Protein AF-A0A318QR45-F1 (afdb_monomer_lite)

Foldseek 3Di:
DDQALVNQLVVLVVVVVVVVVVVVVCVVVVHDDPVVVVVVSVVVSVVSNVVSVVRDDDPDDPD

Structure (mmCIF, N/CA/C/O backbone):
data_AF-A0A318QR45-F1
#
_entry.id   AF-A0A318QR45-F1
#
loop_
_atom_site.group_PDB
_atom_site.id
_atom_site.type_symbol
_atom_site.label_atom_id
_atom_site.label_alt_id
_atom_site.label_comp_id
_atom_site.label_asym_id
_atom_site.label_entity_id
_atom_site.label_seq_id
_atom_site.pdbx_PDB_ins_code
_atom_site.Cartn_x
_atom_site.Cartn_y
_atom_site.Cartn_z
_atom_site.occupancy
_atom_site.B_iso_or_equiv
_atom_site.auth_seq_id
_atom_site.auth_comp_id
_atom_site.auth_asym_id
_atom_site.auth_atom_id
_atom_site.pdbx_PDB_model_num
ATOM 1 N N . MET A 1 1 ? 20.659 -12.079 -7.354 1.00 57.69 1 MET A N 1
ATOM 2 C CA . MET A 1 1 ? 19.666 -11.909 -8.435 1.00 57.69 1 MET A CA 1
ATOM 3 C C . MET A 1 1 ? 19.144 -10.493 -8.310 1.00 57.69 1 MET A C 1
ATOM 5 O O . MET A 1 1 ? 18.906 -10.087 -7.181 1.00 57.69 1 MET A O 1
ATOM 9 N N . SER A 1 2 ? 19.084 -9.728 -9.398 1.00 76.88 2 SER A N 1
ATOM 10 C CA . SER A 1 2 ? 18.536 -8.367 -9.357 1.00 76.88 2 SER A CA 1
ATOM 11 C C . SER A 1 2 ? 17.013 -8.450 -9.270 1.00 76.88 2 SER A C 1
ATOM 13 O O . SER A 1 2 ? 16.418 -9.194 -10.045 1.00 76.88 2 SER A O 1
ATOM 15 N N . GLU A 1 3 ? 16.416 -7.740 -8.316 1.00 84.81 3 GLU A N 1
ATOM 16 C CA . GLU A 1 3 ? 14.962 -7.583 -8.183 1.00 84.81 3 GLU A CA 1
ATOM 17 C C . GLU A 1 3 ? 14.393 -6.967 -9.470 1.00 84.81 3 GLU A C 1
ATOM 19 O O . GLU A 1 3 ? 14.953 -5.999 -9.996 1.00 84.81 3 GLU A O 1
ATOM 24 N N . THR A 1 4 ? 13.323 -7.551 -10.012 1.00 90.12 4 THR A N 1
ATOM 25 C CA . THR A 1 4 ? 12.639 -7.001 -11.190 1.00 90.12 4 THR A CA 1
ATOM 26 C C . THR A 1 4 ? 11.566 -5.987 -10.777 1.00 90.12 4 THR A C 1
ATOM 28 O O . THR A 1 4 ? 11.028 -6.074 -9.672 1.00 90.12 4 THR A O 1
ATOM 31 N N . PRO A 1 5 ? 11.177 -5.045 -11.656 1.00 87.88 5 PRO A N 1
ATOM 32 C CA . PRO A 1 5 ? 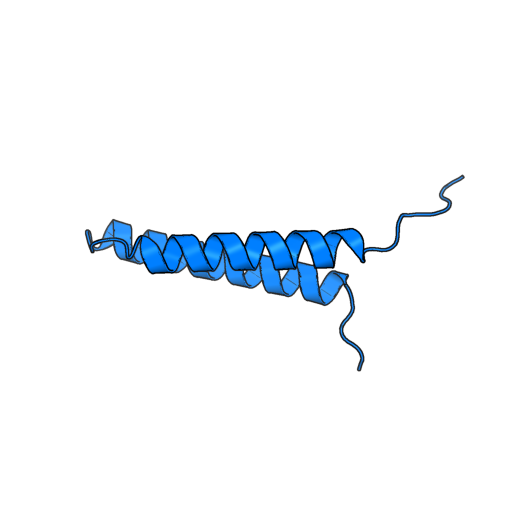10.034 -4.164 -11.400 1.00 87.88 5 PRO A CA 1
ATOM 33 C C . PRO A 1 5 ? 8.742 -4.935 -11.081 1.00 87.88 5 PRO A C 1
ATOM 35 O O . PRO A 1 5 ? 7.950 -4.504 -10.249 1.00 87.88 5 PRO A O 1
ATOM 38 N N . GLN A 1 6 ? 8.544 -6.108 -11.692 1.00 90.38 6 GLN A N 1
ATOM 39 C CA . GLN A 1 6 ? 7.420 -6.997 -11.398 1.00 90.38 6 GLN A CA 1
ATOM 40 C C . GLN A 1 6 ? 7.486 -7.560 -9.973 1.00 90.38 6 GLN A C 1
ATOM 42 O O . GLN A 1 6 ? 6.459 -7.583 -9.293 1.00 90.38 6 GLN A O 1
ATOM 47 N N . ASP A 1 7 ? 8.673 -7.970 -9.510 1.00 92.31 7 ASP A N 1
ATOM 48 C CA . ASP A 1 7 ? 8.875 -8.410 -8.122 1.00 92.31 7 ASP A CA 1
ATOM 49 C C . ASP A 1 7 ? 8.540 -7.274 -7.150 1.00 92.31 7 ASP A C 1
ATOM 51 O O . ASP A 1 7 ? 7.856 -7.496 -6.150 1.00 92.31 7 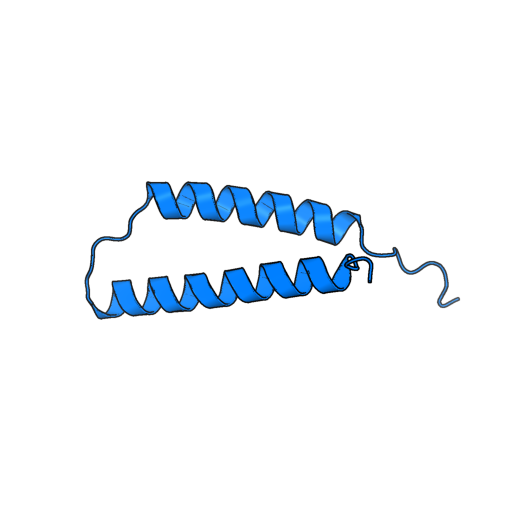ASP A O 1
ATOM 55 N N . ARG A 1 8 ? 8.938 -6.041 -7.492 1.00 91.88 8 ARG A N 1
ATOM 56 C CA . ARG A 1 8 ? 8.654 -4.852 -6.684 1.00 91.88 8 ARG A CA 1
ATOM 57 C C . ARG A 1 8 ? 7.157 -4.558 -6.590 1.00 91.88 8 ARG A C 1
ATOM 59 O O . ARG A 1 8 ? 6.641 -4.384 -5.489 1.00 91.88 8 ARG A O 1
ATOM 66 N N . VAL A 1 9 ? 6.439 -4.561 -7.718 1.00 92.62 9 VAL A N 1
ATOM 67 C CA . VAL A 1 9 ? 4.971 -4.411 -7.729 1.00 92.62 9 VAL A CA 1
ATOM 68 C C . VAL A 1 9 ? 4.312 -5.508 -6.892 1.00 92.62 9 VAL A C 1
ATOM 70 O O . VAL A 1 9 ? 3.419 -5.222 -6.096 1.00 92.62 9 VAL A O 1
ATOM 73 N N . HIS A 1 10 ? 4.757 -6.760 -7.036 1.00 93.38 10 HIS A N 1
ATOM 74 C CA . HIS A 1 10 ? 4.203 -7.875 -6.271 1.00 93.38 10 HIS A CA 1
ATOM 75 C C . HIS A 1 10 ? 4.414 -7.704 -4.760 1.00 93.38 10 HIS A C 1
ATOM 77 O O . HIS A 1 10 ? 3.477 -7.919 -3.990 1.00 93.38 10 HIS A O 1
ATOM 83 N N . ALA A 1 11 ? 5.603 -7.265 -4.339 1.00 94.12 11 ALA A N 1
ATOM 84 C CA . ALA A 1 11 ? 5.903 -6.979 -2.939 1.00 94.12 11 ALA A CA 1
ATOM 85 C C . ALA A 1 11 ? 4.988 -5.881 -2.370 1.00 94.12 11 ALA A C 1
ATOM 87 O O . ALA A 1 11 ? 4.373 -6.079 -1.324 1.00 94.12 11 ALA A O 1
ATOM 88 N N . ILE A 1 12 ? 4.812 -4.775 -3.098 1.00 93.75 12 ILE A N 1
ATOM 89 C CA . ILE A 1 12 ? 3.943 -3.657 -2.690 1.00 93.75 12 ILE A CA 1
ATOM 90 C C . ILE A 1 12 ? 2.476 -4.100 -2.568 1.00 93.75 12 ILE A C 1
ATOM 92 O O . ILE A 1 12 ? 1.778 -3.719 -1.629 1.00 93.75 12 ILE A O 1
ATOM 96 N N . VAL A 1 13 ? 1.997 -4.949 -3.483 1.00 93.69 13 VAL A N 1
ATOM 97 C CA . VAL A 1 13 ? 0.650 -5.540 -3.394 1.00 93.69 13 VAL A CA 1
ATOM 98 C C . VAL A 1 13 ? 0.518 -6.472 -2.181 1.00 93.69 13 VAL A C 1
ATOM 100 O O . VAL A 1 13 ? -0.536 -6.509 -1.543 1.00 93.69 13 VAL A O 1
ATOM 103 N N . GLY A 1 14 ? 1.579 -7.197 -1.820 1.00 95.50 14 GLY A N 1
ATOM 104 C CA . GLY A 1 14 ? 1.634 -7.991 -0.588 1.00 95.50 14 GLY A CA 1
ATOM 105 C C . GLY A 1 14 ? 1.543 -7.132 0.679 1.00 95.50 14 GLY A C 1
ATOM 106 O O . GLY A 1 14 ? 0.773 -7.450 1.594 1.00 95.50 14 GLY A O 1
ATOM 107 N N . ASP A 1 15 ? 2.260 -6.007 0.707 1.00 94.31 15 ASP A N 1
ATOM 108 C CA . ASP A 1 15 ? 2.159 -5.008 1.775 1.00 94.31 15 ASP A CA 1
ATOM 109 C C . ASP A 1 15 ? 0.727 -4.450 1.865 1.00 94.31 15 ASP A C 1
ATOM 111 O O . ASP A 1 15 ? 0.161 -4.402 2.963 1.00 94.31 15 ASP A O 1
ATOM 115 N N . LEU A 1 16 ? 0.093 -4.138 0.721 1.00 93.44 16 LEU A N 1
ATOM 116 C CA . LEU A 1 16 ? -1.322 -3.740 0.643 1.00 93.44 16 LEU A CA 1
ATOM 117 C C . LEU A 1 16 ? -2.261 -4.732 1.323 1.00 93.44 16 LEU A C 1
ATOM 119 O O . LEU A 1 16 ? -3.080 -4.340 2.161 1.00 93.44 16 LEU A O 1
ATOM 123 N N . GLY A 1 17 ? -2.119 -6.017 1.003 1.00 95.19 17 GLY A N 1
ATOM 124 C CA . GLY A 1 17 ? -2.909 -7.075 1.632 1.00 95.19 17 GLY A CA 1
ATOM 125 C C . GLY A 1 17 ? -2.686 -7.161 3.144 1.00 95.19 17 GLY A C 1
ATOM 126 O O . GLY A 1 17 ? -3.643 -7.323 3.905 1.00 95.19 17 GLY A O 1
ATOM 127 N N . SER A 1 18 ? -1.442 -6.991 3.595 1.00 93.81 18 SER A N 1
ATOM 128 C CA . SER A 1 18 ? -1.091 -7.046 5.019 1.00 93.81 18 SER A CA 1
ATOM 129 C C . SER A 1 18 ? -1.718 -5.899 5.817 1.00 93.81 18 SER A C 1
ATOM 131 O O . SER A 1 18 ? -2.261 -6.131 6.900 1.00 93.81 18 SER A O 1
ATOM 133 N N . MET A 1 19 ? -1.716 -4.672 5.280 1.00 93.06 19 MET A N 1
ATOM 134 C CA . MET A 1 19 ? -2.397 -3.549 5.936 1.00 93.06 19 MET A CA 1
ATOM 135 C C . MET A 1 19 ? -3.909 -3.746 5.966 1.00 93.06 19 MET A C 1
ATOM 137 O O . MET A 1 19 ? -4.523 -3.488 6.999 1.00 93.06 19 MET A O 1
ATOM 141 N N . ALA A 1 20 ? -4.514 -4.224 4.875 1.00 93.75 20 ALA A N 1
ATOM 142 C CA . ALA A 1 20 ? -5.947 -4.504 4.855 1.00 93.75 20 ALA A CA 1
ATOM 143 C C . ALA A 1 20 ? -6.341 -5.490 5.969 1.00 93.75 20 ALA A C 1
ATOM 145 O O . ALA A 1 20 ? -7.308 -5.245 6.687 1.00 93.75 20 ALA A O 1
ATOM 146 N N . GLY A 1 21 ? -5.545 -6.545 6.181 1.00 95.31 21 GLY A N 1
ATOM 147 C CA . GLY A 1 21 ? -5.751 -7.489 7.284 1.00 95.31 21 GLY A CA 1
ATOM 148 C C . GLY A 1 21 ? -5.586 -6.860 8.673 1.00 95.31 21 GLY A C 1
ATOM 149 O O . GLY A 1 21 ? -6.368 -7.145 9.578 1.00 95.31 21 GLY A O 1
ATOM 150 N N . MET A 1 22 ? -4.605 -5.970 8.856 1.00 93.19 22 MET A N 1
ATOM 151 C CA . MET A 1 22 ? -4.427 -5.253 10.124 1.00 93.19 22 MET A CA 1
ATOM 152 C C . MET A 1 22 ? -5.606 -4.317 10.416 1.00 93.19 22 MET A C 1
ATOM 154 O O . MET A 1 22 ? -6.133 -4.321 11.526 1.00 93.19 22 MET A O 1
ATOM 158 N N . LEU A 1 23 ? -6.051 -3.554 9.416 1.00 93.25 23 LEU A N 1
ATOM 159 C CA . LEU A 1 23 ? -7.208 -2.664 9.517 1.00 93.25 23 LEU A CA 1
ATOM 160 C C . LEU A 1 23 ? -8.491 -3.428 9.853 1.00 93.25 23 LEU A C 1
ATOM 162 O O . LEU A 1 23 ? -9.249 -2.987 10.716 1.00 93.25 23 LEU A O 1
ATOM 166 N N . ASP A 1 24 ? -8.707 -4.582 9.221 1.00 95.12 24 ASP A N 1
ATOM 167 C CA . ASP A 1 24 ? -9.843 -5.461 9.505 1.00 95.12 24 ASP A CA 1
ATOM 168 C C . ASP A 1 24 ? -9.819 -5.973 10.954 1.00 95.12 24 ASP A C 1
ATOM 170 O O . ASP A 1 24 ? -10.823 -5.886 11.667 1.00 95.12 24 ASP A O 1
ATOM 174 N N . ALA A 1 25 ? -8.651 -6.407 11.443 1.00 94.69 25 ALA A N 1
ATOM 175 C CA . ALA A 1 25 ? -8.483 -6.849 12.826 1.00 94.69 25 ALA A CA 1
ATOM 176 C C . ALA A 1 25 ? -8.740 -5.716 13.835 1.00 94.69 25 ALA A C 1
ATOM 178 O O . ALA A 1 25 ? -9.422 -5.921 14.842 1.00 94.69 25 ALA A O 1
ATOM 179 N N . MET A 1 26 ? -8.235 -4.509 13.565 1.00 92.75 26 MET A N 1
ATOM 180 C CA . MET A 1 26 ? -8.456 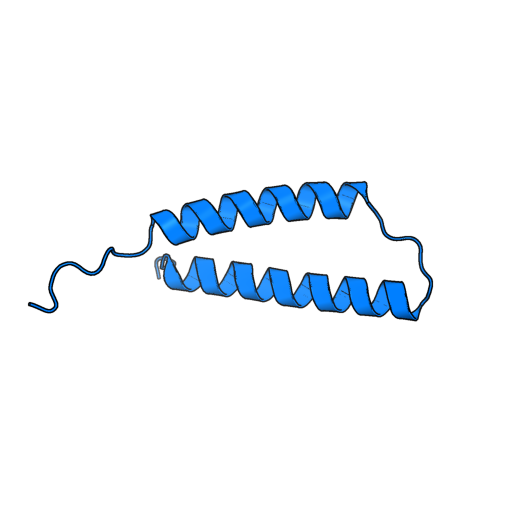-3.340 14.422 1.00 92.75 26 MET A CA 1
ATOM 181 C C . MET A 1 26 ? -9.920 -2.898 14.419 1.00 92.75 26 MET A C 1
ATOM 183 O O . MET A 1 26 ? -10.473 -2.615 15.482 1.00 92.75 26 MET A O 1
ATOM 187 N N . SER A 1 27 ? -10.561 -2.896 13.247 1.00 92.12 27 SER A N 1
ATOM 188 C CA . SER A 1 27 ? -11.985 -2.591 13.104 1.00 92.12 27 SER A CA 1
ATOM 189 C C . SER A 1 27 ? -12.844 -3.604 13.863 1.00 92.12 27 SER A C 1
ATOM 191 O O . SER A 1 27 ? -13.682 -3.214 14.678 1.00 92.12 27 SER A O 1
ATOM 193 N N . SER A 1 28 ? -12.557 -4.899 13.697 1.00 94.81 28 SER A N 1
ATOM 194 C CA . SER A 1 28 ? -13.225 -5.996 14.409 1.00 94.81 28 SER A CA 1
ATOM 195 C C . SER A 1 28 ? -13.048 -5.910 15.927 1.00 94.81 28 SER A C 1
ATOM 197 O O . SER A 1 28 ? -13.964 -6.234 16.681 1.00 94.81 28 SER A O 1
ATOM 199 N N . ALA A 1 29 ? -11.892 -5.432 16.393 1.00 94.88 29 ALA A N 1
ATOM 200 C CA . ALA A 1 29 ? -11.609 -5.217 17.810 1.00 94.88 29 ALA A CA 1
ATOM 201 C C . ALA A 1 29 ? -12.146 -3.879 18.359 1.00 94.88 29 ALA A C 1
AT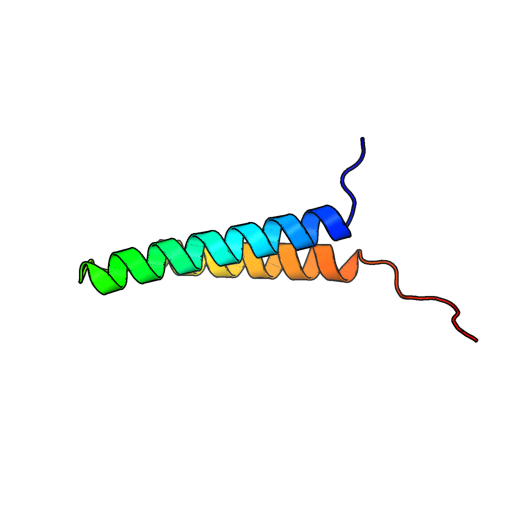OM 203 O O . ALA A 1 29 ? -11.970 -3.607 19.546 1.00 94.88 29 ALA A O 1
ATOM 204 N N . SER A 1 30 ? -12.775 -3.032 17.528 1.00 91.94 30 SER A N 1
ATOM 205 C CA . SER A 1 30 ? -13.136 -1.643 17.876 1.00 91.94 30 SER A CA 1
ATOM 206 C C . SER A 1 30 ? -11.949 -0.829 18.416 1.00 91.94 30 SER A C 1
ATOM 208 O O . SER A 1 30 ? -12.116 0.079 19.234 1.00 91.94 30 SER A O 1
ATOM 210 N N . ALA A 1 31 ? -10.735 -1.170 17.981 1.00 87.88 31 ALA A N 1
ATOM 211 C CA . ALA A 1 31 ? -9.522 -0.473 18.368 1.00 87.88 31 ALA A CA 1
ATOM 212 C C . ALA A 1 31 ? -9.415 0.859 17.602 1.00 87.88 31 ALA A C 1
ATOM 214 O O . ALA A 1 31 ? -9.756 0.914 16.416 1.00 87.88 31 ALA A O 1
ATOM 215 N N . PRO A 1 32 ? -8.916 1.937 18.233 1.00 89.25 32 PRO A N 1
ATOM 216 C CA . PRO A 1 32 ? -8.650 3.189 17.533 1.00 89.25 32 PRO A CA 1
ATOM 217 C C . PRO A 1 32 ? -7.653 2.976 16.392 1.00 89.25 32 PRO A C 1
ATOM 219 O O . PRO A 1 32 ? -6.586 2.403 16.607 1.00 89.25 32 PRO A O 1
ATOM 222 N N . LEU A 1 33 ? -7.982 3.462 15.194 1.00 88.62 33 LEU A N 1
ATOM 223 C CA . LEU A 1 33 ? -7.076 3.411 14.049 1.00 88.62 33 LEU A CA 1
ATOM 224 C C . LEU A 1 33 ? -5.970 4.474 14.189 1.00 88.62 33 LEU A C 1
ATOM 226 O O . LEU A 1 33 ? -6.286 5.642 14.431 1.00 88.62 33 LEU A O 1
ATOM 230 N N . PRO A 1 34 ? -4.686 4.116 14.014 1.00 90.06 34 PRO A N 1
ATOM 231 C CA . PRO A 1 34 ? -3.577 5.055 14.120 1.00 90.06 34 PRO A CA 1
ATOM 232 C C . PRO A 1 34 ? -3.466 5.859 12.819 1.00 90.06 34 PRO A C 1
ATOM 234 O O . PRO A 1 34 ? -2.756 5.477 11.894 1.00 90.06 34 PRO A O 1
ATOM 237 N N . LEU A 1 35 ? -4.212 6.963 12.732 1.00 92.19 35 LEU A N 1
ATOM 238 C CA . LEU A 1 35 ? -4.368 7.740 11.494 1.00 92.19 35 LEU A CA 1
ATOM 239 C C . LEU A 1 35 ? -3.048 8.281 10.928 1.00 92.19 35 LEU A C 1
ATOM 241 O O . LEU A 1 35 ? -2.870 8.246 9.717 1.00 92.19 35 LEU A O 1
ATOM 245 N N . GLU A 1 36 ? -2.123 8.732 11.779 1.00 94.19 36 GLU A N 1
ATOM 246 C CA . GLU A 1 36 ? -0.802 9.214 11.342 1.00 94.19 36 GLU A CA 1
ATOM 247 C C . GLU A 1 36 ? 0.004 8.090 10.679 1.00 94.19 36 GLU A C 1
ATOM 249 O O . GLU A 1 36 ? 0.490 8.248 9.563 1.00 94.19 36 GLU A O 1
ATOM 254 N N . TRP A 1 37 ? 0.044 6.911 11.309 1.00 91.94 37 TRP A N 1
ATOM 255 C CA . TRP A 1 37 ? 0.695 5.728 10.743 1.00 91.94 37 TRP A CA 1
ATOM 256 C C . TRP A 1 37 ? 0.058 5.302 9.414 1.00 91.94 37 TRP A C 1
ATOM 258 O O . TRP A 1 37 ? 0.768 4.963 8.470 1.00 91.94 37 TRP A O 1
ATOM 268 N N . LEU A 1 38 ? -1.277 5.352 9.312 1.00 93.19 38 LEU A N 1
ATOM 269 C CA . LEU A 1 38 ? -1.984 5.048 8.064 1.00 93.19 38 LEU A CA 1
ATOM 270 C C . LEU A 1 38 ? -1.655 6.050 6.957 1.00 93.19 38 LEU A C 1
ATOM 272 O O . LEU A 1 38 ? -1.480 5.643 5.811 1.00 93.19 38 LEU A O 1
ATOM 276 N N . GLN A 1 39 ? -1.561 7.339 7.285 1.00 94.88 39 GLN A N 1
ATOM 277 C CA . GLN A 1 39 ? -1.208 8.371 6.317 1.00 94.88 39 GLN A CA 1
ATOM 278 C C . GLN A 1 39 ? 0.204 8.148 5.761 1.00 94.88 39 GLN A C 1
ATOM 280 O O . GLN A 1 39 ? 0.362 8.050 4.545 1.00 94.88 39 GLN A O 1
ATOM 285 N N . GLU A 1 40 ? 1.206 8.014 6.635 1.00 94.75 40 GLU A N 1
ATOM 286 C CA . GLU A 1 40 ? 2.602 7.777 6.233 1.00 94.75 40 GLU A CA 1
ATOM 287 C C . GLU A 1 40 ? 2.729 6.526 5.363 1.00 94.75 40 GLU A C 1
ATOM 289 O O . GLU A 1 40 ? 3.444 6.495 4.358 1.00 94.75 40 GLU A O 1
ATOM 294 N N . TRP A 1 41 ? 1.997 5.481 5.737 1.00 94.81 41 TRP A N 1
ATOM 295 C CA . TRP A 1 41 ? 2.023 4.226 5.017 1.00 94.81 41 TRP A CA 1
ATOM 296 C C . TRP A 1 41 ? 1.389 4.345 3.623 1.00 94.81 41 TRP A C 1
ATOM 298 O O . TRP A 1 41 ? 1.942 3.814 2.657 1.00 94.81 41 TRP A O 1
ATOM 308 N N . VAL A 1 42 ? 0.263 5.062 3.495 1.00 94.50 42 VAL A N 1
ATOM 309 C CA . VAL A 1 42 ? -0.406 5.301 2.202 1.00 94.50 42 VAL A CA 1
ATOM 310 C C . VAL A 1 42 ? 0.483 6.129 1.279 1.00 94.50 42 VAL A C 1
ATOM 312 O O . VAL A 1 42 ? 0.612 5.787 0.104 1.00 94.50 42 VAL A O 1
ATOM 315 N N . GLU A 1 43 ? 1.125 7.175 1.801 1.00 96.25 43 GLU A N 1
ATOM 316 C CA . GLU A 1 43 ? 2.073 7.997 1.040 1.00 96.25 43 GLU A CA 1
ATOM 317 C C . GLU A 1 43 ? 3.246 7.156 0.524 1.00 96.25 43 GLU A C 1
ATOM 319 O O . GLU A 1 43 ? 3.548 7.185 -0.671 1.00 96.25 43 GLU A O 1
ATOM 324 N N . ARG A 1 44 ? 3.850 6.334 1.393 1.00 95.81 44 ARG A N 1
ATOM 325 C CA . ARG A 1 44 ? 4.943 5.429 1.015 1.00 95.81 44 ARG A CA 1
ATOM 326 C C . ARG A 1 44 ? 4.521 4.464 -0.091 1.00 95.81 44 ARG A C 1
ATOM 328 O O . ARG A 1 44 ? 5.199 4.374 -1.109 1.00 95.81 44 ARG A O 1
ATOM 335 N N . LEU A 1 45 ? 3.409 3.750 0.091 1.00 94.19 45 LEU A N 1
ATOM 336 C CA . LEU A 1 45 ? 2.967 2.764 -0.896 1.00 94.19 45 LEU A CA 1
ATOM 337 C C . LEU A 1 45 ? 2.581 3.389 -2.231 1.00 94.19 45 LEU A C 1
ATOM 339 O O . LEU A 1 45 ? 2.815 2.774 -3.268 1.00 94.19 45 LEU A O 1
ATOM 343 N N . HIS A 1 46 ? 2.005 4.590 -2.218 1.00 93.38 46 HIS A N 1
ATOM 344 C CA . HIS A 1 46 ? 1.713 5.318 -3.445 1.00 93.38 46 HIS A CA 1
ATOM 345 C C . HIS A 1 46 ? 2.992 5.595 -4.239 1.00 93.38 46 HIS A C 1
ATOM 347 O O . HIS A 1 46 ? 3.049 5.266 -5.421 1.00 93.38 46 HIS A O 1
ATOM 353 N N . ILE A 1 47 ? 4.011 6.162 -3.585 1.00 95.88 47 ILE A N 1
ATOM 354 C CA . ILE A 1 47 ? 5.295 6.493 -4.220 1.00 95.88 47 ILE A CA 1
ATOM 355 C C . ILE A 1 47 ? 5.956 5.226 -4.763 1.00 95.88 47 ILE A C 1
ATOM 357 O O . ILE A 1 47 ? 6.306 5.166 -5.938 1.00 95.88 47 ILE A O 1
ATOM 361 N N . GLU A 1 48 ? 6.071 4.190 -3.930 1.00 94.44 48 GLU A N 1
ATOM 362 C CA . GLU A 1 48 ? 6.721 2.944 -4.335 1.00 94.44 48 GLU A CA 1
ATOM 363 C C . GLU A 1 48 ? 5.986 2.259 -5.495 1.00 94.44 48 GLU A C 1
ATOM 365 O O . GLU A 1 48 ? 6.627 1.700 -6.388 1.00 94.44 48 GLU A O 1
ATOM 370 N N . LEU A 1 49 ? 4.647 2.297 -5.505 1.00 92.69 49 LEU A N 1
ATOM 371 C CA . LEU A 1 49 ? 3.854 1.707 -6.582 1.00 92.69 49 LEU A CA 1
ATOM 372 C C . LEU A 1 49 ? 4.002 2.493 -7.882 1.00 92.69 49 LEU A C 1
ATOM 374 O O . LEU A 1 49 ? 4.139 1.872 -8.934 1.00 92.69 49 LEU A O 1
ATOM 378 N N . ASP A 1 50 ? 3.984 3.825 -7.820 1.00 93.62 50 ASP A N 1
ATOM 379 C CA . ASP A 1 50 ? 4.170 4.687 -8.991 1.00 93.62 50 ASP A CA 1
ATOM 380 C C . ASP A 1 50 ? 5.549 4.463 -9.627 1.00 93.62 50 ASP A C 1
ATOM 382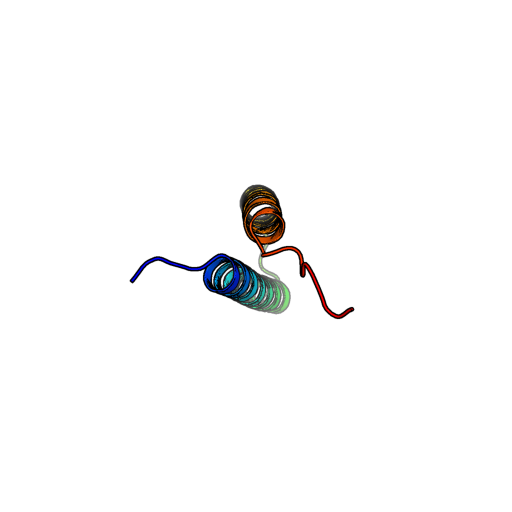 O O . ASP A 1 50 ? 5.650 4.214 -10.830 1.00 93.62 50 ASP A O 1
ATOM 386 N N . GLU A 1 51 ? 6.605 4.419 -8.809 1.00 93.19 51 GLU A N 1
ATOM 387 C CA . GLU A 1 51 ? 7.970 4.124 -9.258 1.00 93.19 51 GLU A CA 1
ATOM 388 C C . GLU A 1 51 ? 8.083 2.725 -9.881 1.00 93.19 51 GLU A C 1
ATOM 390 O O . GLU A 1 51 ? 8.622 2.567 -10.983 1.00 93.19 51 GLU A O 1
ATOM 395 N N . ALA A 1 52 ? 7.549 1.702 -9.205 1.00 91.44 52 ALA A N 1
ATOM 396 C CA . ALA A 1 52 ? 7.593 0.326 -9.691 1.00 91.44 52 ALA A CA 1
ATOM 397 C C . ALA A 1 52 ? 6.801 0.159 -10.995 1.00 91.44 52 ALA A C 1
ATOM 399 O O . ALA A 1 52 ? 7.245 -0.537 -11.910 1.00 91.44 52 ALA A O 1
ATOM 400 N N . TRP A 1 53 ? 5.655 0.834 -11.108 1.00 89.62 53 TRP A N 1
ATOM 401 C CA . TRP A 1 53 ? 4.826 0.822 -12.308 1.00 89.62 53 TRP A CA 1
ATOM 402 C C . TRP A 1 53 ? 5.493 1.552 -13.474 1.00 89.62 53 TRP A C 1
ATOM 404 O O . TRP A 1 53 ? 5.489 1.050 -14.599 1.00 89.62 53 TRP A O 1
ATOM 414 N N . ALA A 1 54 ? 6.112 2.707 -13.222 1.00 90.62 54 ALA A N 1
ATOM 415 C CA . ALA A 1 54 ? 6.860 3.458 -14.229 1.00 90.62 54 ALA A CA 1
ATOM 416 C C . ALA A 1 54 ? 8.066 2.672 -14.772 1.00 90.62 54 ALA A C 1
ATOM 418 O O . ALA A 1 54 ? 8.433 2.842 -15.938 1.00 90.62 54 ALA A O 1
ATOM 419 N N . ALA A 1 55 ? 8.651 1.799 -13.947 1.00 90.44 55 ALA A N 1
ATOM 420 C CA . ALA A 1 55 ? 9.761 0.923 -14.310 1.00 90.44 55 ALA A CA 1
ATOM 421 C C . ALA A 1 55 ? 9.340 -0.349 -15.070 1.00 90.44 55 ALA A C 1
ATOM 423 O O . ALA A 1 55 ? 10.209 -1.063 -15.582 1.00 90.44 55 ALA A O 1
ATOM 424 N N . LEU A 1 56 ? 8.039 -0.659 -15.170 1.00 89.56 56 LEU A N 1
ATOM 425 C CA . LEU A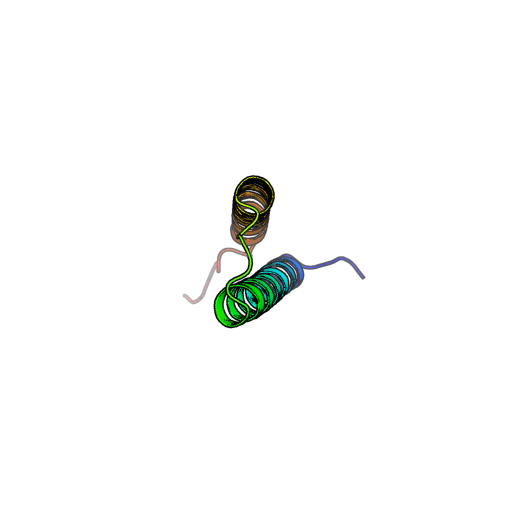 1 56 ? 7.581 -1.807 -15.950 1.00 89.56 56 LEU A CA 1
ATOM 426 C C . LEU A 1 56 ? 7.919 -1.614 -17.439 1.00 89.56 56 LEU A C 1
ATOM 428 O O . LEU A 1 56 ? 7.733 -0.520 -17.982 1.00 89.56 56 LEU A O 1
ATOM 432 N N . PRO A 1 57 ? 8.362 -2.677 -18.139 1.00 86.12 57 PRO A N 1
ATOM 433 C CA . PRO A 1 57 ? 8.557 -2.617 -19.578 1.00 86.12 57 PRO A CA 1
ATOM 434 C C . PRO A 1 57 ? 7.252 -2.192 -20.252 1.00 86.12 57 PRO A C 1
ATOM 436 O O . PRO A 1 57 ? 6.232 -2.878 -20.150 1.00 86.12 57 PRO A O 1
ATOM 439 N N . ARG A 1 58 ? 7.276 -1.063 -20.963 1.00 80.19 58 ARG A N 1
ATOM 440 C CA . ARG A 1 58 ? 6.191 -0.717 -21.881 1.00 80.19 58 ARG A CA 1
ATOM 441 C C . ARG A 1 58 ? 6.252 -1.752 -22.992 1.00 80.19 58 ARG A C 1
ATOM 443 O O . ARG A 1 58 ? 7.304 -1.910 -23.600 1.00 80.19 58 ARG A O 1
ATOM 450 N N . GLY A 1 59 ? 5.176 -2.505 -23.202 1.00 66.50 59 GLY A N 1
ATOM 451 C CA . GLY A 1 59 ? 5.128 -3.517 -24.252 1.00 66.50 59 GLY A CA 1
ATOM 452 C C . GLY A 1 59 ? 5.351 -2.881 -25.623 1.00 66.50 59 GLY A C 1
ATOM 453 O O . GLY A 1 59 ? 4.403 -2.424 -26.254 1.00 66.50 59 GLY A O 1
ATOM 454 N N . GLU A 1 60 ? 6.597 -2.830 -26.082 1.00 58.62 60 GLU A N 1
ATOM 455 C CA . GLU A 1 60 ? 6.935 -2.499 -27.459 1.00 58.62 60 GLU A CA 1
ATOM 456 C C . GLU A 1 60 ? 6.778 -3.773 -28.296 1.00 58.62 60 GLU A C 1
ATOM 458 O O . GLU A 1 60 ? 7.606 -4.678 -28.242 1.00 58.62 60 GLU A O 1
ATOM 463 N N . GLY A 1 61 ? 5.683 -3.843 -29.060 1.00 54.72 61 GLY A N 1
ATOM 464 C CA . GLY A 1 61 ? 5.550 -4.755 -30.198 1.00 54.72 61 GLY A CA 1
ATOM 465 C C . GLY A 1 61 ? 4.819 -6.075 -29.941 1.00 54.72 61 GLY A C 1
ATOM 466 O O . GLY A 1 61 ? 5.421 -7.142 -29.983 1.00 54.72 61 GLY A O 1
ATOM 467 N N . VAL A 1 62 ? 3.490 -6.019 -29.825 1.00 52.06 62 VAL A N 1
ATOM 468 C CA . VAL A 1 62 ? 2.648 -7.002 -30.528 1.00 52.06 62 VAL A CA 1
ATOM 469 C C . VAL A 1 62 ? 2.040 -6.251 -31.710 1.00 52.06 62 VAL A C 1
ATOM 471 O O . VAL A 1 62 ? 0.984 -5.634 -31.585 1.00 52.06 62 VAL A O 1
ATOM 474 N N . ALA A 1 63 ? 2.787 -6.206 -32.811 1.00 47.31 63 ALA A N 1
ATOM 475 C CA . ALA A 1 63 ? 2.319 -5.784 -34.127 1.00 47.31 63 ALA A CA 1
ATOM 476 C C . ALA A 1 63 ? 2.428 -6.981 -35.073 1.00 47.31 63 ALA A C 1
ATOM 478 O O . ALA A 1 63 ? 3.443 -7.707 -34.960 1.00 47.31 63 ALA A O 1
#

Secondary structure (DSSP, 8-state):
-PPPHHHHHHHHHHHHHHHHHHHHHHHHTTPPP-HHHHHHHHHHHHHHHHHHHHTSPP-----

Radius of gyration: 15.74 Å; chains: 1; bounding box: 33×21×52 Å

Sequence (63 aa):
MSETPQDRVHAIVGDLGSMAGMLDAMSSASAPLPLEWLQEWVERLHIELDEAWAALPRGEGVA

pLDDT: mean 88.72, std 11.25, range [47.31, 96.25]

Organism: NCBI:txid65958